Protein AF-A0A811KM97-F1 (afdb_monomer_lite)

pLDDT: mean 76.99, std 17.98, range [39.25, 98.06]

Sequence (93 aa):
MEEQRRSNLDDLPLSLINKRLRQEVVPIFRQRSIKFKKSERLRWYEECQIDFDGRYGHAMCYHESQNRIYVFGGVSANRELLDDLYYFCMVRF

Structure (mmCIF, N/CA/C/O backbone):
data_AF-A0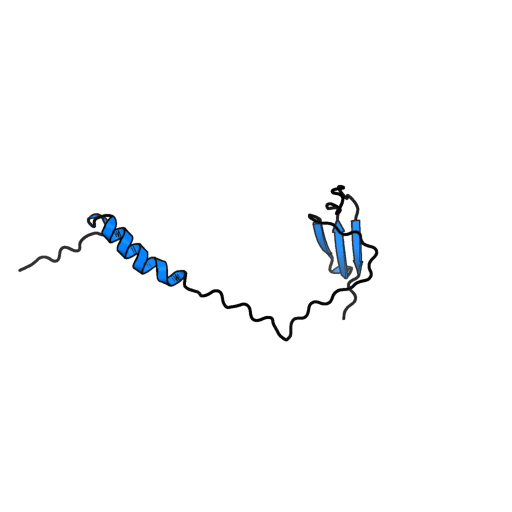A811KM97-F1
#
_entry.id   AF-A0A811KM97-F1
#
loop_
_atom_site.group_PDB
_atom_site.id
_atom_site.type_symbol
_atom_site.label_atom_id
_atom_site.label_alt_id
_atom_site.label_comp_id
_atom_site.label_asym_id
_atom_site.label_entity_id
_atom_site.label_seq_id
_atom_site.pdbx_PDB_ins_code
_atom_site.Cartn_x
_atom_site.Cartn_y
_atom_site.Cartn_z
_atom_site.occupancy
_atom_site.B_iso_or_equiv
_atom_site.auth_seq_id
_atom_site.auth_comp_id
_atom_site.auth_asym_id
_atom_site.auth_atom_id
_atom_site.pdbx_PDB_model_num
ATOM 1 N N . MET A 1 1 ? -32.162 71.526 -10.225 1.00 39.25 1 MET A N 1
ATOM 2 C CA . MET A 1 1 ? -31.044 71.304 -9.289 1.00 39.25 1 MET A CA 1
ATOM 3 C C . MET A 1 1 ? -30.721 69.817 -9.338 1.00 39.25 1 MET A C 1
ATOM 5 O O . MET A 1 1 ? -31.557 69.019 -8.948 1.00 39.25 1 MET A O 1
ATOM 9 N N . GLU A 1 2 ? -29.601 69.524 -9.998 1.00 40.81 2 GLU A N 1
ATOM 10 C CA . GLU A 1 2 ? -28.782 68.298 -10.061 1.00 40.81 2 GLU A CA 1
ATOM 11 C C . GLU A 1 2 ? -29.424 66.911 -10.258 1.00 40.81 2 GLU A C 1
ATOM 13 O O . GLU A 1 2 ? -29.870 66.229 -9.342 1.00 40.81 2 GLU A O 1
ATOM 18 N N . GLU A 1 3 ? -29.321 66.468 -11.510 1.00 44.69 3 GLU A N 1
ATOM 19 C CA . GLU A 1 3 ? -29.466 65.102 -11.999 1.00 44.69 3 GLU A CA 1
ATOM 20 C C . GLU A 1 3 ? -28.329 64.203 -11.467 1.00 44.69 3 GLU A C 1
ATOM 22 O O . GLU A 1 3 ? -27.149 64.415 -11.755 1.00 44.69 3 GLU A O 1
ATOM 27 N N . GLN A 1 4 ? -28.679 63.187 -10.672 1.00 50.12 4 GLN A N 1
ATOM 28 C CA . GLN A 1 4 ? -27.749 62.182 -10.147 1.00 50.12 4 GLN A CA 1
ATOM 29 C C . GLN A 1 4 ? -27.204 61.292 -11.276 1.00 50.12 4 GLN A C 1
ATOM 31 O O . GLN A 1 4 ? -27.746 60.228 -11.579 1.00 50.12 4 GLN A O 1
ATOM 36 N N . ARG A 1 5 ? -26.073 61.693 -11.866 1.00 49.56 5 ARG A N 1
ATOM 37 C CA . ARG A 1 5 ? -25.236 60.811 -12.691 1.00 49.56 5 ARG A CA 1
ATOM 38 C C . ARG A 1 5 ? -24.631 59.715 -11.812 1.00 49.56 5 ARG A C 1
ATOM 40 O O . ARG A 1 5 ? -23.632 59.928 -11.128 1.00 49.56 5 ARG A O 1
ATOM 47 N N . ARG A 1 6 ? -25.223 58.522 -11.836 1.00 54.84 6 ARG A N 1
ATOM 48 C CA . ARG A 1 6 ? -24.553 57.299 -11.375 1.00 54.84 6 ARG A CA 1
ATOM 49 C C . ARG A 1 6 ? -23.402 57.012 -12.342 1.00 54.84 6 ARG A C 1
ATOM 51 O O . ARG A 1 6 ? -23.642 56.578 -13.460 1.00 54.84 6 ARG A O 1
ATOM 58 N N . SER A 1 7 ? -22.170 57.306 -11.934 1.00 54.97 7 SER A N 1
ATOM 59 C CA . SER A 1 7 ? -20.964 56.969 -12.698 1.00 54.97 7 SER A CA 1
ATOM 60 C C . SER A 1 7 ? -20.867 55.448 -12.863 1.00 54.97 7 SER A C 1
ATOM 62 O O . SER A 1 7 ? -20.739 54.739 -11.857 1.00 54.97 7 SER A O 1
ATOM 64 N N . ASN A 1 8 ? -20.944 54.955 -14.100 1.00 61.78 8 ASN A N 1
ATOM 65 C CA . ASN A 1 8 ? -20.701 53.549 -14.418 1.00 61.78 8 ASN A CA 1
ATOM 66 C C . ASN A 1 8 ? -19.244 53.193 -14.100 1.00 61.78 8 ASN A C 1
ATOM 68 O O . ASN A 1 8 ? -18.351 54.034 -14.212 1.00 61.78 8 ASN A O 1
ATOM 72 N N . LEU A 1 9 ? -19.003 51.949 -13.671 1.00 56.50 9 LEU A N 1
ATOM 73 C CA . LEU A 1 9 ? -17.668 51.495 -13.259 1.00 56.50 9 LEU A CA 1
ATOM 74 C C . LEU A 1 9 ? -16.605 51.636 -14.363 1.00 56.50 9 LEU A C 1
ATOM 76 O O . LEU A 1 9 ? -15.421 51.727 -14.042 1.00 56.50 9 LEU A O 1
ATOM 80 N N . ASP A 1 10 ? -17.037 51.701 -15.620 1.00 60.03 10 ASP A N 1
ATOM 81 C CA . ASP A 1 10 ? -16.183 51.759 -16.807 1.00 60.03 10 ASP A CA 1
ATOM 82 C C . ASP A 1 10 ? -15.547 53.142 -17.044 1.00 60.03 10 ASP A C 1
ATOM 84 O O . ASP A 1 10 ? -14.530 53.237 -17.726 1.00 60.03 10 ASP A O 1
ATOM 88 N N . ASP A 1 11 ? -16.083 54.204 -16.427 1.00 64.81 11 ASP A N 1
ATOM 89 C CA . ASP A 1 11 ? -15.571 55.580 -16.565 1.00 64.81 11 ASP A CA 1
ATOM 90 C C . ASP A 1 11 ? -14.488 55.929 -15.527 1.00 64.81 11 ASP A C 1
ATOM 92 O O . ASP A 1 11 ? -13.945 57.038 -15.503 1.00 64.81 11 ASP A O 1
ATOM 96 N N . LEU A 1 12 ? -14.174 55.002 -14.618 1.00 65.94 12 LEU A N 1
ATOM 97 C CA . LEU A 1 12 ? -13.166 55.217 -13.587 1.00 65.94 12 LEU A CA 1
ATOM 98 C C . LEU A 1 12 ? -11.771 54.884 -14.135 1.00 65.94 12 LEU A C 1
ATOM 100 O O . LEU A 1 12 ? -11.572 53.824 -14.729 1.00 65.94 12 LEU A O 1
ATOM 104 N N . PRO A 1 13 ? -10.754 55.730 -13.892 1.00 76.19 13 PRO A N 1
ATOM 105 C CA . PRO A 1 13 ? -9.390 55.410 -14.288 1.00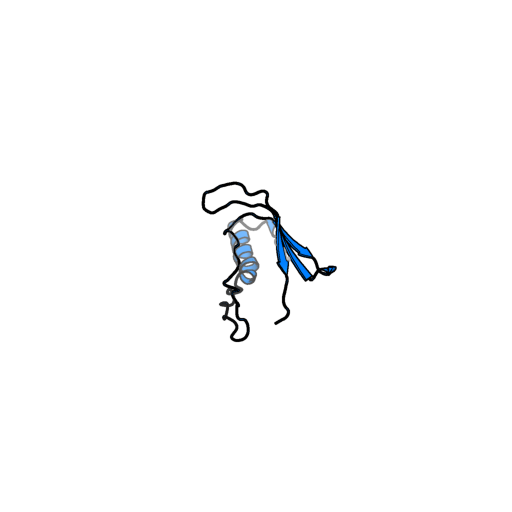 76.19 13 PRO A CA 1
ATOM 106 C C . PRO A 1 13 ? -8.949 54.080 -13.661 1.00 76.19 13 PRO A C 1
ATOM 108 O O . PRO A 1 13 ? -9.223 53.811 -12.488 1.00 76.19 13 PRO A O 1
ATOM 111 N N . LEU A 1 14 ? -8.212 53.266 -14.428 1.00 63.09 14 LEU A N 1
ATOM 112 C CA . LEU A 1 14 ? -7.758 51.923 -14.027 1.00 63.09 14 LEU A CA 1
ATOM 113 C C . LEU A 1 14 ? -7.055 51.902 -12.661 1.00 63.09 14 LEU A C 1
ATOM 115 O O . LEU A 1 14 ? -7.107 50.904 -11.945 1.00 63.09 14 LEU A O 1
ATOM 119 N N . SER A 1 15 ? -6.413 53.002 -12.262 1.00 70.94 15 SER A N 1
ATOM 120 C CA . SER A 1 15 ? -5.790 53.152 -10.943 1.00 70.94 15 SER A CA 1
ATOM 121 C C . SER A 1 15 ? -6.801 53.081 -9.794 1.00 70.94 15 SER A C 1
ATOM 123 O O . SER A 1 15 ? -6.513 52.496 -8.750 1.00 70.94 15 SER A O 1
ATOM 125 N N . LEU A 1 16 ? -8.000 53.628 -9.987 1.00 68.88 16 LEU A N 1
ATOM 126 C CA . LEU A 1 16 ? -9.066 53.663 -8.996 1.00 68.88 16 LEU A CA 1
ATOM 127 C C . LEU A 1 16 ? -9.865 52.352 -8.981 1.00 68.88 16 LEU A C 1
ATOM 129 O O . LEU A 1 16 ? -10.217 51.877 -7.901 1.00 68.88 16 LEU A O 1
ATOM 133 N N . ILE A 1 17 ? -10.035 51.710 -10.144 1.00 65.06 17 ILE A N 1
ATOM 134 C CA . ILE A 1 17 ? -10.569 50.341 -10.261 1.00 65.06 17 ILE A CA 1
ATOM 135 C C . ILE A 1 17 ? -9.649 49.354 -9.527 1.00 65.06 17 ILE A C 1
ATOM 137 O O . ILE A 1 17 ? -10.096 48.619 -8.648 1.00 65.06 17 ILE A O 1
ATOM 141 N N . ASN A 1 18 ? -8.339 49.407 -9.789 1.00 64.38 18 ASN A N 1
ATOM 142 C CA . ASN A 1 18 ? -7.351 48.563 -9.111 1.00 64.38 18 ASN A CA 1
ATOM 143 C C . ASN A 1 18 ? -7.289 48.823 -7.599 1.00 64.38 18 ASN A C 1
ATOM 145 O O . ASN A 1 18 ? -7.070 47.894 -6.819 1.00 64.38 18 ASN A O 1
ATOM 149 N N . LYS A 1 19 ? -7.500 50.070 -7.160 1.00 70.31 19 LYS A N 1
ATOM 150 C CA . LYS A 1 19 ? -7.573 50.420 -5.735 1.00 70.31 19 LYS A CA 1
ATOM 151 C C . LYS A 1 19 ? -8.812 49.817 -5.063 1.00 70.31 19 LYS A C 1
ATOM 153 O O . LYS A 1 19 ? -8.679 49.299 -3.958 1.00 70.31 19 LYS A O 1
ATOM 158 N N . ARG A 1 20 ? -9.976 49.828 -5.727 1.00 63.31 20 ARG A N 1
ATOM 159 C CA . ARG A 1 20 ? -11.216 49.195 -5.236 1.00 63.31 20 ARG A CA 1
ATOM 160 C C . ARG A 1 20 ? -11.121 47.673 -5.195 1.00 63.31 20 ARG A C 1
ATOM 162 O O . ARG A 1 20 ? -11.387 47.093 -4.149 1.00 63.31 20 ARG A O 1
ATOM 169 N N . LEU A 1 21 ? -10.629 47.034 -6.258 1.00 59.72 21 LEU A N 1
ATOM 170 C CA . LEU A 1 21 ? -10.430 45.579 -6.286 1.00 59.72 21 LEU A CA 1
ATOM 171 C C . LEU A 1 21 ? -9.462 45.114 -5.184 1.00 59.72 21 LEU A C 1
ATOM 173 O O . LEU A 1 21 ? -9.697 44.103 -4.531 1.00 59.72 21 LEU A O 1
ATOM 177 N N . ARG A 1 22 ? -8.409 45.884 -4.883 1.00 59.09 22 ARG A N 1
ATOM 178 C CA . ARG A 1 22 ? -7.517 45.595 -3.744 1.00 59.09 22 ARG A CA 1
ATOM 179 C C . ARG A 1 22 ? -8.169 45.787 -2.372 1.00 59.09 22 ARG A C 1
ATOM 181 O O . ARG A 1 22 ? -7.662 45.246 -1.398 1.00 59.09 22 ARG A O 1
ATOM 188 N N . GLN A 1 23 ? -9.237 46.567 -2.256 1.00 60.00 23 GLN A N 1
ATOM 189 C CA . GLN A 1 23 ? -9.947 46.756 -0.988 1.00 60.00 23 GLN A CA 1
ATOM 190 C C . GLN A 1 23 ? -11.055 45.713 -0.794 1.00 60.00 23 GLN A C 1
ATOM 192 O O . GLN A 1 23 ? -11.246 45.245 0.324 1.00 60.00 23 GLN A O 1
ATOM 197 N N . GLU A 1 24 ? -11.725 45.296 -1.871 1.00 56.12 24 GLU A N 1
ATOM 198 C CA . GLU A 1 24 ? -12.845 44.346 -1.820 1.00 56.12 24 GLU A CA 1
ATOM 199 C C . GLU A 1 24 ? -12.417 42.875 -1.932 1.00 56.12 24 GLU A C 1
ATOM 201 O O . GLU A 1 24 ? -13.036 42.015 -1.312 1.00 56.12 24 GLU A O 1
ATOM 206 N N . VAL A 1 25 ? -11.334 42.559 -2.654 1.00 52.09 25 VAL A N 1
ATOM 207 C CA . VAL A 1 25 ? -10.900 41.163 -2.893 1.00 52.09 25 VAL A CA 1
ATOM 208 C C . VAL A 1 25 ? -9.910 40.666 -1.824 1.00 52.09 25 VAL A C 1
ATOM 210 O O . VAL A 1 25 ? -9.731 39.466 -1.622 1.00 52.09 25 VAL A O 1
ATOM 213 N N . VAL A 1 26 ? -9.293 41.574 -1.062 1.00 51.31 26 VAL A N 1
ATOM 214 C CA . VAL A 1 26 ? -8.266 41.240 -0.057 1.00 51.31 26 VAL A CA 1
ATOM 215 C C . VAL A 1 26 ? -8.793 40.816 1.336 1.00 51.31 26 VAL A C 1
ATOM 217 O O . VAL A 1 26 ? -8.001 40.223 2.075 1.00 51.31 26 VAL A O 1
ATOM 220 N N . PRO A 1 27 ? -10.076 40.966 1.750 1.00 49.19 27 PRO A N 1
ATOM 221 C CA . PRO A 1 27 ? -10.503 40.398 3.031 1.00 49.19 27 PRO A CA 1
ATOM 222 C C . PRO A 1 27 ? -10.609 38.865 3.000 1.00 49.19 27 PRO A C 1
ATOM 224 O O . PRO A 1 27 ? -10.510 38.235 4.051 1.00 49.19 27 PRO A O 1
ATOM 227 N N . ILE A 1 28 ? -10.771 38.250 1.821 1.00 51.41 28 ILE A N 1
ATOM 228 C CA . ILE A 1 28 ? -11.060 36.809 1.708 1.00 51.41 28 ILE A CA 1
ATOM 229 C C . ILE A 1 28 ? -9.815 35.950 1.997 1.00 51.41 28 ILE A C 1
ATOM 231 O O . ILE A 1 28 ? -9.930 34.856 2.541 1.00 51.41 28 ILE A O 1
ATOM 235 N N . PHE A 1 29 ? -8.607 36.462 1.750 1.00 49.88 29 PHE A N 1
ATOM 236 C CA . PHE A 1 29 ? -7.361 35.695 1.904 1.00 49.88 29 PHE A CA 1
ATOM 237 C C . PHE A 1 29 ? -6.575 35.979 3.190 1.00 49.88 29 PHE A C 1
ATOM 239 O O . PHE A 1 29 ? -5.409 35.608 3.312 1.00 49.88 29 PHE A O 1
ATOM 246 N N . ARG A 1 30 ? -7.210 36.594 4.195 1.00 50.72 30 ARG A N 1
ATOM 247 C CA . ARG A 1 30 ? -6.625 36.740 5.538 1.00 50.72 30 ARG A CA 1
ATOM 248 C C . ARG A 1 30 ? -7.178 35.732 6.541 1.00 50.72 30 ARG A C 1
ATOM 250 O O . ARG A 1 30 ? -7.147 35.985 7.745 1.00 50.72 30 ARG A O 1
ATOM 257 N N . GLN A 1 31 ? -7.615 34.561 6.080 1.00 56.88 31 GLN A N 1
ATOM 258 C CA . GLN A 1 31 ? -7.611 33.394 6.953 1.00 56.88 31 GLN A CA 1
ATOM 259 C C . GLN A 1 31 ? -6.151 33.070 7.249 1.00 56.88 31 GLN A C 1
ATOM 261 O O . GLN A 1 31 ? -5.461 32.410 6.478 1.00 56.88 31 GLN A O 1
ATOM 266 N N . ARG A 1 32 ? -5.662 33.618 8.373 1.00 56.47 32 ARG A N 1
ATOM 267 C CA . ARG A 1 32 ? -4.462 33.127 9.048 1.00 56.47 32 ARG A CA 1
ATOM 268 C C . ARG A 1 32 ? -4.559 31.614 8.993 1.00 56.47 32 ARG A C 1
ATOM 270 O O . ARG A 1 32 ? -5.521 31.069 9.535 1.00 56.47 32 ARG A O 1
ATOM 277 N N . SER A 1 33 ? -3.609 30.971 8.318 1.00 57.09 33 SER A N 1
ATOM 278 C CA . SER A 1 33 ? -3.422 29.535 8.435 1.00 57.09 33 SER A CA 1
ATOM 279 C C . SER A 1 33 ? -3.514 29.225 9.922 1.00 57.09 33 SER A C 1
ATOM 281 O O . SER A 1 33 ? -2.748 29.764 10.730 1.00 57.09 33 SER A O 1
ATOM 283 N N . ILE A 1 34 ? -4.561 28.495 10.311 1.00 65.12 34 ILE A N 1
ATOM 284 C CA . ILE A 1 34 ? -4.719 28.082 11.697 1.00 65.12 34 ILE A CA 1
ATOM 285 C C . ILE A 1 34 ? -3.434 27.320 11.974 1.00 65.12 34 ILE A C 1
ATOM 287 O O . ILE A 1 34 ? -3.154 26.330 11.296 1.00 65.12 34 ILE A O 1
ATOM 291 N N . LYS A 1 35 ? -2.593 27.845 12.877 1.00 67.75 35 LYS A N 1
ATOM 292 C CA . LYS A 1 35 ? -1.360 27.162 13.262 1.00 67.75 35 LYS A CA 1
ATOM 293 C C . LYS A 1 35 ? -1.780 25.757 13.656 1.00 67.75 35 LYS A C 1
ATOM 295 O O . LYS A 1 35 ? -2.566 25.602 14.589 1.00 67.75 35 LYS A O 1
ATOM 300 N N . PHE A 1 36 ? -1.329 24.768 12.894 1.00 69.00 36 PHE A N 1
ATOM 301 C CA . PHE A 1 36 ? -1.713 23.387 13.111 1.00 69.00 36 PHE A CA 1
ATOM 302 C C . PHE A 1 36 ? -1.273 22.997 14.526 1.00 69.00 36 PHE A C 1
ATOM 304 O O . PHE A 1 36 ? -0.081 22.850 14.797 1.00 69.00 36 PHE A O 1
ATOM 311 N N . LYS A 1 37 ? -2.225 22.906 15.463 1.00 76.25 37 LYS A N 1
ATOM 312 C CA . LYS A 1 37 ? -1.954 22.387 16.802 1.00 76.25 37 LYS A CA 1
ATOM 313 C C . LYS A 1 37 ? -1.927 20.872 16.661 1.00 76.25 37 LYS A C 1
ATOM 315 O O . LYS A 1 37 ? -2.962 20.267 16.389 1.00 76.25 37 LYS A O 1
ATOM 320 N N . LYS A 1 38 ? -0.747 20.269 16.835 1.00 79.81 38 LYS A N 1
ATOM 321 C CA . LYS A 1 38 ? -0.604 18.811 16.919 1.00 79.81 38 LYS A CA 1
ATOM 322 C C . LYS A 1 38 ? -1.645 18.282 17.908 1.00 79.81 38 LYS A C 1
ATOM 324 O O . LYS A 1 38 ? -1.718 18.758 19.040 1.00 79.81 38 LYS A O 1
ATOM 329 N N . SER A 1 39 ? -2.472 17.342 17.462 1.00 81.69 39 SER A N 1
ATOM 330 C CA . SER A 1 39 ? -3.478 16.737 18.330 1.00 81.69 39 SER A CA 1
ATOM 331 C C . SER A 1 39 ? -2.792 15.942 19.439 1.00 81.69 39 SER A C 1
ATOM 333 O O . SER A 1 39 ? -1.891 15.152 19.175 1.00 81.69 39 SER A O 1
ATOM 335 N N . GLU A 1 40 ? -3.244 16.126 20.677 1.00 84.81 40 GLU A N 1
ATOM 336 C CA . GLU A 1 40 ? -2.800 15.337 21.836 1.00 84.81 40 GLU A CA 1
ATOM 337 C C . GLU A 1 40 ? -3.354 13.897 21.792 1.00 84.81 40 GLU A C 1
ATOM 339 O O . GLU A 1 40 ? -2.859 13.012 22.489 1.00 84.81 40 GLU A O 1
ATOM 344 N N . ARG A 1 41 ? -4.375 13.659 20.952 1.00 84.25 41 ARG A N 1
ATOM 345 C CA . ARG A 1 41 ? -5.080 12.375 20.812 1.00 84.25 41 ARG A CA 1
ATOM 346 C C . ARG A 1 41 ? -4.654 11.566 19.591 1.00 84.25 41 ARG A C 1
ATOM 348 O O . ARG A 1 41 ? -4.802 10.352 19.603 1.00 84.25 41 ARG A O 1
ATOM 355 N N . LEU A 1 42 ? -4.156 12.220 18.541 1.00 85.69 42 LEU A N 1
ATOM 356 C CA . LEU A 1 42 ? -3.715 11.521 17.335 1.00 85.69 42 LEU A CA 1
ATOM 357 C C . LEU A 1 42 ? -2.252 11.135 17.492 1.00 85.69 42 LEU A C 1
ATOM 359 O O . LEU A 1 42 ? -1.380 11.991 17.656 1.00 85.69 42 LEU A O 1
ATOM 363 N N . ARG A 1 43 ? -1.997 9.833 17.440 1.00 82.31 43 ARG A N 1
ATOM 364 C CA . ARG A 1 43 ? -0.659 9.260 17.486 1.00 82.31 43 ARG A CA 1
ATOM 365 C C . ARG A 1 43 ? -0.466 8.428 16.235 1.00 82.31 43 ARG A C 1
ATOM 367 O O . ARG A 1 43 ? -1.352 7.668 15.860 1.00 82.31 43 ARG A O 1
ATOM 374 N N . TRP A 1 44 ? 0.689 8.601 15.618 1.00 82.62 44 TRP A N 1
ATOM 375 C CA . TRP A 1 44 ? 1.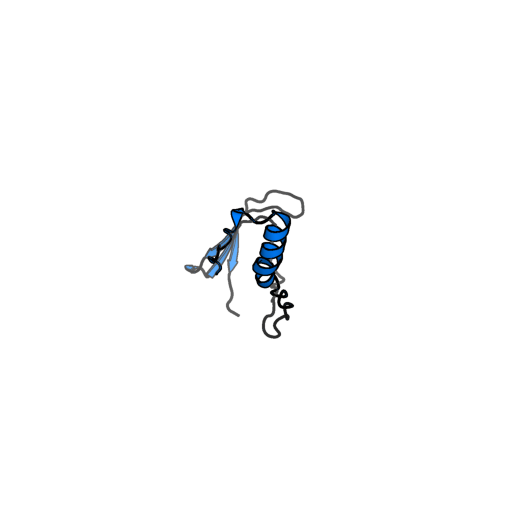177 7.660 14.628 1.00 82.62 44 TRP A CA 1
ATOM 376 C C . TRP A 1 44 ? 1.769 6.473 15.382 1.00 82.62 44 TRP A C 1
ATOM 378 O O . TRP A 1 44 ? 2.519 6.673 16.339 1.00 82.62 44 TRP A O 1
ATOM 388 N N . TYR A 1 45 ? 1.383 5.268 14.983 1.00 77.06 45 TYR A N 1
ATOM 389 C CA . TYR A 1 45 ? 2.024 4.022 15.379 1.00 77.06 45 TYR A CA 1
ATOM 390 C C . TYR A 1 45 ? 2.785 3.494 14.169 1.00 77.06 45 TYR A C 1
ATOM 392 O O . TYR A 1 45 ? 2.304 3.580 13.039 1.00 77.06 45 TYR A O 1
ATOM 400 N N . GLU A 1 46 ? 3.992 3.014 14.421 1.00 78.38 46 GLU A N 1
ATOM 401 C CA . GLU A 1 46 ? 4.871 2.440 13.414 1.00 78.38 46 GLU A CA 1
ATOM 402 C C . GLU A 1 46 ? 5.006 0.952 13.713 1.00 78.38 46 GLU A C 1
ATOM 404 O O . GLU A 1 46 ? 5.371 0.573 14.826 1.00 78.38 46 GLU A O 1
ATOM 409 N N . GLU A 1 47 ? 4.689 0.121 12.725 1.00 72.56 47 GLU A N 1
ATOM 410 C CA . GLU A 1 47 ? 4.915 -1.318 12.796 1.00 72.56 47 GLU A CA 1
ATOM 411 C C . GLU A 1 47 ? 6.300 -1.594 12.194 1.00 72.56 47 GLU A C 1
ATOM 413 O O . GLU A 1 47 ? 6.492 -1.493 10.984 1.00 72.56 47 GLU A O 1
ATOM 418 N N . CYS A 1 48 ? 7.295 -1.833 13.052 1.00 57.28 48 CYS A N 1
ATOM 419 C CA . CYS A 1 48 ? 8.719 -1.692 12.710 1.00 57.28 48 CYS A CA 1
ATOM 420 C C . CYS A 1 48 ? 9.382 -2.987 12.190 1.00 57.28 48 CYS A C 1
ATOM 422 O O . CYS A 1 48 ? 10.596 -3.038 12.008 1.00 57.28 48 CYS A O 1
ATOM 424 N N 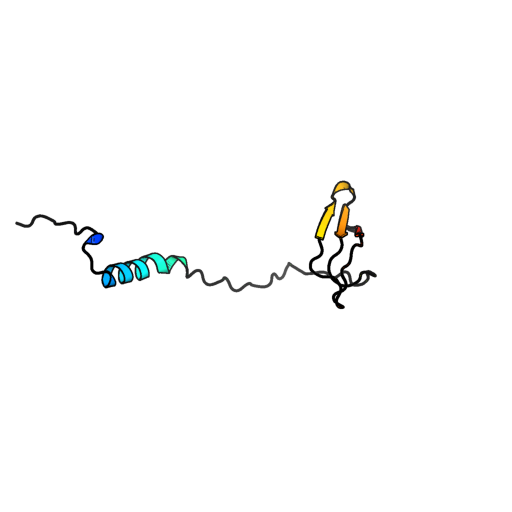. GLN A 1 49 ? 8.624 -4.063 11.970 1.00 63.38 49 GLN A N 1
ATOM 425 C CA . GLN A 1 49 ? 9.195 -5.362 11.594 1.00 63.38 49 GLN A CA 1
ATOM 426 C C . GLN A 1 49 ? 8.454 -6.010 10.437 1.00 63.38 49 GLN A C 1
ATOM 428 O O . GLN A 1 49 ? 7.739 -6.997 10.605 1.00 63.38 49 GLN A O 1
ATOM 433 N N . ILE A 1 50 ? 8.665 -5.476 9.237 1.00 69.25 50 ILE A N 1
ATOM 434 C CA . ILE A 1 50 ? 8.256 -6.170 8.024 1.00 69.25 50 ILE A CA 1
ATOM 435 C C . ILE A 1 50 ? 9.445 -6.212 7.077 1.00 69.25 50 ILE A C 1
ATOM 437 O O . ILE A 1 50 ? 10.056 -5.180 6.807 1.00 69.25 50 ILE A O 1
ATOM 441 N N . ASP A 1 51 ? 9.781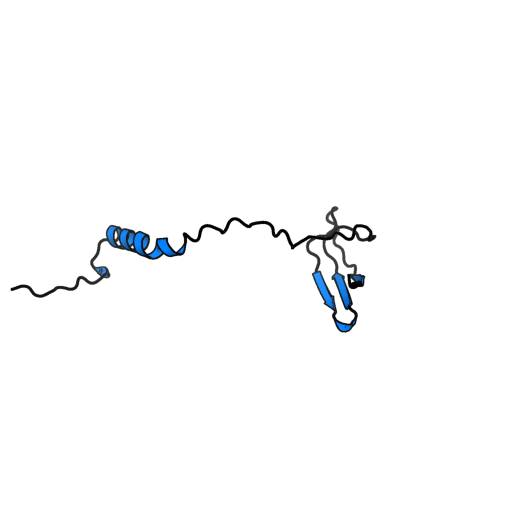 -7.418 6.618 1.00 79.38 51 ASP A N 1
ATOM 442 C CA . ASP A 1 51 ? 10.738 -7.656 5.537 1.00 79.38 51 ASP A CA 1
ATOM 443 C C . ASP A 1 51 ? 10.124 -7.131 4.234 1.00 79.38 51 ASP A C 1
ATOM 445 O O . ASP A 1 51 ? 9.451 -7.840 3.483 1.00 79.38 51 ASP A O 1
ATOM 449 N N . PHE A 1 52 ? 10.201 -5.812 4.080 1.00 87.62 52 PHE A N 1
ATOM 450 C CA . PHE A 1 52 ? 9.574 -5.056 3.017 1.00 87.62 52 PHE A CA 1
ATOM 451 C C . PHE A 1 52 ? 10.499 -3.923 2.600 1.00 87.62 52 PHE A C 1
ATOM 453 O O . PHE A 1 52 ? 10.697 -2.948 3.328 1.00 87.62 52 PHE A O 1
ATOM 460 N N . ASP A 1 53 ? 11.045 -4.055 1.397 1.00 88.69 53 ASP A N 1
ATOM 461 C CA . ASP A 1 53 ? 11.959 -3.064 0.858 1.00 88.69 53 ASP A CA 1
ATOM 462 C C . ASP A 1 53 ? 11.267 -1.720 0.639 1.00 88.69 53 ASP A C 1
ATOM 464 O O . ASP A 1 53 ? 10.205 -1.614 0.005 1.00 88.69 53 ASP A O 1
ATOM 468 N N . GLY A 1 54 ? 11.920 -0.674 1.148 1.00 90.81 54 GLY A N 1
ATOM 469 C CA . GLY A 1 54 ? 11.482 0.703 0.999 1.00 90.81 54 GLY A CA 1
ATOM 470 C C . GLY A 1 54 ? 11.348 1.085 -0.474 1.00 90.81 54 GLY A C 1
ATOM 471 O O . GLY A 1 54 ? 12.284 0.945 -1.264 1.00 90.81 54 GLY A O 1
ATOM 472 N N . ARG A 1 55 ? 10.173 1.607 -0.832 1.00 95.69 55 ARG A N 1
ATOM 473 C CA . ARG A 1 55 ? 9.805 1.926 -2.214 1.00 95.69 55 ARG A CA 1
ATOM 474 C C . ARG A 1 55 ? 8.941 3.177 -2.310 1.00 95.69 55 ARG A C 1
ATOM 476 O O . ARG A 1 55 ? 8.086 3.417 -1.457 1.00 95.69 55 ARG A O 1
ATOM 483 N N . TYR A 1 56 ? 9.114 3.956 -3.374 1.00 96.62 56 TYR A N 1
ATOM 484 C CA . TYR A 1 56 ? 8.320 5.158 -3.660 1.00 96.62 56 TYR A CA 1
ATOM 485 C C . TYR A 1 56 ? 7.606 5.068 -5.014 1.00 96.62 56 TYR A C 1
ATOM 487 O O . TYR A 1 56 ? 7.959 4.256 -5.864 1.00 96.62 56 TYR A O 1
ATOM 495 N N . GLY A 1 57 ? 6.563 5.886 -5.202 1.00 97.50 57 GLY A N 1
ATOM 496 C CA . GLY A 1 57 ? 5.769 5.900 -6.440 1.00 97.50 57 GLY A CA 1
ATOM 497 C C . GLY A 1 57 ? 4.982 4.610 -6.717 1.00 97.50 57 GLY A C 1
ATOM 498 O O . GLY A 1 57 ? 4.573 4.392 -7.852 1.00 97.50 57 GLY A O 1
ATOM 499 N N . HIS A 1 58 ? 4.796 3.756 -5.708 1.00 97.44 58 HIS A N 1
ATOM 500 C CA . HIS A 1 58 ? 4.043 2.507 -5.811 1.00 97.44 58 HIS A CA 1
ATOM 501 C C . HIS A 1 58 ? 2.527 2.756 -5.824 1.00 97.44 58 HIS A C 1
ATOM 503 O O . HIS A 1 58 ? 2.046 3.794 -5.360 1.00 97.44 58 HIS A O 1
ATOM 509 N N . ALA A 1 59 ? 1.762 1.779 -6.312 1.00 98.06 59 ALA A N 1
ATOM 510 C CA . ALA A 1 59 ? 0.308 1.765 -6.169 1.00 98.06 59 ALA A CA 1
ATOM 511 C C . ALA A 1 59 ? -0.089 1.004 -4.896 1.00 98.06 59 ALA A C 1
ATOM 513 O O . ALA A 1 59 ? 0.511 -0.022 -4.578 1.00 98.06 59 ALA A O 1
ATOM 514 N N . MET A 1 60 ? -1.111 1.484 -4.182 1.00 96.94 60 MET A N 1
ATOM 515 C CA . MET A 1 60 ? -1.623 0.830 -2.976 1.00 96.94 60 MET A CA 1
ATOM 516 C C . MET A 1 60 ? -3.153 0.851 -2.941 1.00 96.94 60 MET A C 1
ATOM 518 O O . MET A 1 60 ? -3.767 1.881 -3.223 1.00 96.94 60 MET A O 1
ATOM 522 N N . CYS A 1 61 ? -3.771 -0.263 -2.545 1.00 97.44 61 CYS A N 1
ATOM 523 C CA . CYS A 1 61 ? -5.206 -0.331 -2.275 1.00 97.44 61 CYS A CA 1
ATOM 524 C C . CYS A 1 61 ? -5.518 -1.159 -1.022 1.00 97.44 61 CYS A C 1
ATOM 526 O O . CYS A 1 61 ? -4.789 -2.080 -0.661 1.00 97.44 61 CYS A O 1
ATOM 528 N N . TYR A 1 62 ? -6.622 -0.827 -0.353 1.00 96.25 62 TYR A N 1
ATOM 529 C CA . TYR A 1 62 ? -7.177 -1.638 0.728 1.00 96.25 62 TYR A CA 1
ATOM 530 C C . TYR A 1 62 ? -8.291 -2.532 0.178 1.00 96.25 62 TYR A C 1
ATOM 532 O O . TYR A 1 62 ? -9.201 -2.054 -0.499 1.00 96.25 62 TYR A O 1
ATOM 540 N N . HIS A 1 63 ? -8.223 -3.824 0.485 1.00 96.25 63 HIS A N 1
ATOM 541 C CA . HIS A 1 63 ? -9.213 -4.822 0.115 1.00 96.25 63 HIS A CA 1
ATOM 542 C C . HIS A 1 63 ? -9.980 -5.285 1.357 1.00 96.25 63 HIS A C 1
ATOM 544 O O . HIS A 1 63 ? -9.485 -6.079 2.162 1.00 96.25 63 HIS A O 1
ATOM 550 N N . GLU A 1 64 ? -11.206 -4.781 1.498 1.00 94.50 64 GLU A N 1
ATOM 551 C CA . GLU A 1 64 ? -12.028 -4.957 2.698 1.00 94.50 64 GLU A CA 1
ATOM 552 C C . GLU A 1 64 ? -12.375 -6.420 2.987 1.00 94.50 64 GLU A C 1
ATOM 554 O O . GLU A 1 64 ? -12.214 -6.870 4.118 1.00 94.50 64 GLU A O 1
ATOM 559 N N . SER A 1 65 ? -12.792 -7.185 1.972 1.00 95.75 65 SER A N 1
ATOM 560 C CA . SER A 1 65 ? -13.262 -8.566 2.169 1.00 95.75 65 SER A CA 1
ATOM 561 C C . SER A 1 65 ? -12.198 -9.491 2.772 1.00 95.75 65 SER A C 1
ATOM 563 O O . SER A 1 65 ? -12.523 -10.444 3.476 1.00 95.75 65 SER A O 1
ATOM 565 N N . GLN A 1 66 ? -10.920 -9.190 2.529 1.00 95.12 66 GLN A N 1
ATOM 566 C CA . GLN A 1 66 ? -9.779 -9.936 3.059 1.00 95.12 66 GLN A CA 1
ATOM 567 C C . GLN A 1 66 ? -9.054 -9.199 4.186 1.00 95.12 66 GLN A C 1
ATOM 569 O O . GLN A 1 66 ? -8.120 -9.764 4.757 1.00 95.12 66 GLN A O 1
ATOM 574 N N . ASN A 1 67 ? -9.464 -7.965 4.497 1.00 94.12 67 ASN A N 1
ATOM 575 C CA . ASN A 1 67 ? -8.826 -7.079 5.465 1.00 94.12 67 ASN A CA 1
ATOM 576 C C . ASN A 1 67 ? -7.308 -6.946 5.222 1.00 94.12 67 ASN A C 1
ATOM 578 O O . ASN A 1 67 ? -6.480 -7.167 6.113 1.00 94.12 67 ASN A O 1
ATOM 582 N N . ARG A 1 68 ? -6.944 -6.649 3.968 1.00 94.69 68 ARG A N 1
ATOM 583 C CA . ARG A 1 68 ? -5.553 -6.576 3.502 1.00 94.69 68 ARG A CA 1
ATOM 584 C C . ARG A 1 68 ? -5.269 -5.282 2.769 1.00 94.69 68 ARG A C 1
ATOM 586 O O . ARG A 1 68 ? -6.116 -4.776 2.040 1.00 94.69 68 ARG A O 1
ATOM 593 N N . ILE A 1 69 ? -4.052 -4.786 2.922 1.00 94.38 69 ILE A N 1
ATOM 594 C CA . ILE A 1 69 ? -3.496 -3.736 2.069 1.00 94.38 69 ILE A CA 1
ATOM 595 C C . ILE A 1 69 ? -2.631 -4.415 1.017 1.00 94.38 69 ILE A C 1
ATOM 597 O O . ILE A 1 69 ? -1.800 -5.241 1.375 1.00 94.38 69 ILE A O 1
ATOM 601 N N . TYR A 1 70 ? -2.820 -4.066 -0.250 1.00 96.00 70 TYR A N 1
ATOM 602 C CA . TYR A 1 70 ? -1.991 -4.509 -1.366 1.00 96.00 70 TYR A CA 1
ATOM 603 C C . TYR A 1 70 ? -1.098 -3.370 -1.832 1.00 96.00 70 TYR A C 1
ATOM 605 O O . TYR A 1 70 ? -1.574 -2.242 -1.972 1.00 96.00 70 TYR A O 1
ATOM 613 N N . VAL A 1 71 ? 0.170 -3.675 -2.101 1.00 96.88 71 VAL A N 1
ATOM 614 C CA . VAL A 1 71 ? 1.156 -2.741 -2.656 1.00 96.88 71 VAL A CA 1
ATOM 615 C C . VAL A 1 71 ? 1.777 -3.362 -3.898 1.00 96.88 71 VAL A C 1
ATOM 617 O O . VAL A 1 71 ? 2.293 -4.475 -3.825 1.00 96.88 71 VAL A O 1
ATOM 620 N N . PHE A 1 72 ? 1.723 -2.646 -5.020 1.00 97.81 72 PHE A N 1
ATOM 621 C CA . PHE A 1 72 ? 2.262 -3.101 -6.299 1.00 97.81 72 PHE A CA 1
ATOM 622 C C . PHE A 1 72 ? 3.346 -2.159 -6.822 1.00 97.81 72 PHE A C 1
ATOM 624 O O . PHE A 1 72 ? 3.124 -0.946 -6.954 1.00 97.81 72 PHE A O 1
ATOM 631 N N . GLY A 1 73 ? 4.488 -2.757 -7.155 1.00 97.69 73 GLY A N 1
ATOM 632 C CA . GLY A 1 73 ? 5.617 -2.137 -7.826 1.00 97.69 73 GLY A CA 1
ATOM 633 C C . GLY A 1 73 ? 6.186 -0.911 -7.118 1.00 97.69 73 GLY A C 1
ATOM 634 O O . GLY A 1 73 ? 6.228 -0.832 -5.887 1.00 97.69 73 GLY A O 1
ATOM 635 N N . GLY A 1 74 ? 6.633 0.058 -7.916 1.00 97.69 74 GLY A N 1
ATOM 636 C CA . GLY A 1 74 ? 7.266 1.294 -7.458 1.00 97.69 74 GLY A CA 1
ATOM 637 C C . GLY A 1 74 ? 8.746 1.335 -7.814 1.00 97.69 74 GLY A C 1
ATOM 638 O O . GLY A 1 74 ? 9.193 0.687 -8.758 1.00 97.69 74 GLY A O 1
ATOM 639 N N . VAL A 1 75 ? 9.502 2.141 -7.075 1.00 98.00 75 VAL A N 1
ATOM 640 C CA . VAL A 1 75 ? 10.936 2.331 -7.299 1.00 98.00 75 VAL A CA 1
ATOM 641 C C . VAL A 1 75 ? 11.687 2.177 -5.981 1.00 98.00 75 VAL A C 1
ATOM 643 O O . VAL A 1 75 ? 11.305 2.797 -4.984 1.00 98.00 75 VAL A O 1
ATOM 646 N N . SER A 1 76 ? 12.741 1.359 -5.978 1.00 96.31 76 SER A N 1
ATOM 647 C CA . SER A 1 76 ? 13.602 1.141 -4.809 1.00 96.31 76 SER A CA 1
ATOM 648 C C . SER A 1 76 ? 14.487 2.359 -4.516 1.00 96.31 76 SER A C 1
ATOM 650 O O . SER A 1 76 ? 14.660 3.252 -5.352 1.00 96.31 76 SER A O 1
ATOM 652 N N . ALA A 1 77 ? 15.120 2.387 -3.340 1.00 94.38 77 ALA A N 1
ATOM 653 C CA . ALA A 1 77 ? 16.119 3.409 -3.005 1.00 94.38 77 ALA A CA 1
ATOM 654 C C . ALA A 1 77 ? 17.289 3.468 -4.015 1.00 94.38 77 ALA A C 1
ATOM 656 O O . ALA A 1 77 ? 17.847 4.541 -4.252 1.00 94.38 77 ALA A O 1
ATOM 657 N N . ASN A 1 78 ? 17.608 2.342 -4.663 1.00 96.19 78 ASN A N 1
ATOM 658 C CA . ASN A 1 78 ? 18.648 2.231 -5.689 1.00 96.19 78 ASN A CA 1
ATOM 659 C C . ASN A 1 78 ? 18.155 2.594 -7.101 1.00 96.19 78 ASN A C 1
ATOM 661 O O . ASN A 1 78 ? 18.899 2.443 -8.068 1.00 96.19 78 ASN A O 1
ATOM 665 N N . ARG A 1 79 ? 16.930 3.128 -7.225 1.00 95.94 79 ARG A N 1
ATOM 666 C CA . ARG A 1 79 ? 16.262 3.491 -8.488 1.00 95.94 79 ARG A CA 1
ATOM 667 C C 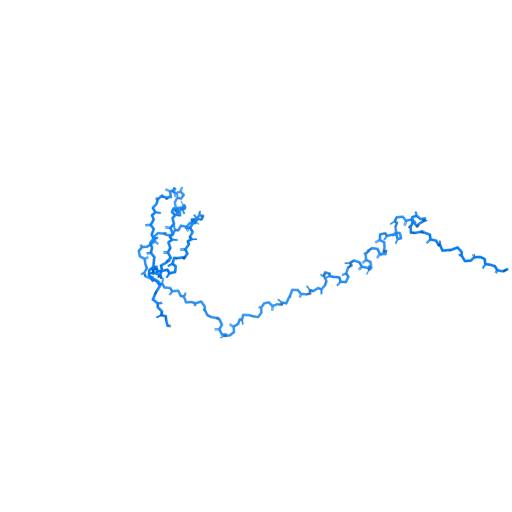. ARG A 1 79 ? 15.901 2.306 -9.382 1.00 95.94 79 ARG A C 1
ATOM 669 O O . ARG A 1 79 ? 15.680 2.491 -10.578 1.00 95.94 79 ARG A O 1
ATOM 676 N N . GLU A 1 80 ? 15.818 1.109 -8.820 1.00 97.62 80 GLU A N 1
ATOM 677 C CA . GLU A 1 80 ? 15.349 -0.066 -9.551 1.00 97.62 80 GLU A CA 1
ATOM 678 C C . GLU A 1 80 ? 13.826 -0.019 -9.647 1.00 97.62 80 GLU A C 1
ATOM 680 O O . GLU A 1 80 ? 13.147 0.312 -8.672 1.00 97.62 80 GLU A O 1
ATOM 685 N N . LEU A 1 81 ? 13.295 -0.325 -10.831 1.00 97.88 81 LEU A N 1
ATOM 686 C CA . LEU A 1 81 ? 11.859 -0.493 -11.020 1.00 97.88 81 LEU A CA 1
ATOM 687 C C . LEU A 1 81 ? 11.440 -1.832 -10.417 1.00 97.88 81 LEU A C 1
ATOM 689 O O . LEU A 1 81 ? 12.047 -2.857 -10.720 1.00 97.88 81 LEU A O 1
ATOM 693 N N . LEU A 1 82 ? 10.404 -1.804 -9.587 1.00 97.31 82 LEU A N 1
ATOM 694 C CA . LEU A 1 82 ? 9.825 -2.977 -8.946 1.00 97.31 82 LEU A CA 1
ATOM 695 C C . LEU A 1 82 ? 8.494 -3.320 -9.629 1.00 97.31 82 LEU A C 1
ATOM 697 O O . LEU A 1 82 ? 7.704 -2.421 -9.935 1.00 97.31 82 LEU A O 1
ATOM 701 N N . ASP A 1 83 ? 8.237 -4.607 -9.851 1.00 97.19 83 ASP A N 1
ATOM 702 C CA . ASP A 1 83 ? 7.021 -5.169 -10.464 1.00 97.19 83 ASP A CA 1
ATOM 703 C C . ASP A 1 83 ? 6.376 -6.277 -9.603 1.00 97.19 83 ASP A C 1
ATOM 705 O O . ASP A 1 83 ? 5.550 -7.067 -10.061 1.00 97.19 83 ASP A O 1
ATOM 709 N N . ASP A 1 84 ? 6.742 -6.307 -8.328 1.00 96.31 84 ASP A N 1
ATOM 710 C CA . ASP A 1 84 ? 6.296 -7.231 -7.295 1.00 96.31 84 ASP A CA 1
ATOM 711 C C . ASP A 1 84 ? 4.959 -6.802 -6.652 1.00 96.31 84 ASP A C 1
ATOM 713 O O . ASP A 1 84 ? 4.544 -5.639 -6.683 1.00 96.31 84 ASP A O 1
ATOM 717 N N . LEU A 1 85 ? 4.258 -7.770 -6.050 1.00 95.75 85 LEU A N 1
ATOM 718 C CA . LEU A 1 85 ? 3.011 -7.552 -5.313 1.00 95.75 85 LEU A CA 1
ATOM 719 C C . LEU A 1 85 ? 3.159 -8.054 -3.877 1.00 95.75 85 LEU A C 1
ATOM 721 O O . LEU A 1 85 ? 3.328 -9.250 -3.645 1.00 95.75 85 LEU A O 1
ATOM 725 N N . TYR A 1 86 ? 3.004 -7.146 -2.919 1.00 95.00 86 TYR A N 1
ATOM 726 C CA . TYR A 1 86 ? 2.964 -7.453 -1.491 1.00 95.00 86 TYR A CA 1
ATOM 727 C C . TYR A 1 86 ? 1.555 -7.274 -0.937 1.00 95.00 86 TYR A C 1
ATOM 729 O O . TYR A 1 86 ? 0.776 -6.451 -1.428 1.00 95.00 86 TYR A O 1
ATOM 737 N N . TYR A 1 87 ? 1.238 -8.019 0.124 1.00 94.00 87 TYR A N 1
ATOM 738 C CA . TYR A 1 87 ? 0.062 -7.754 0.943 1.00 94.00 87 TYR A CA 1
ATOM 739 C C . TYR A 1 87 ? 0.416 -7.696 2.429 1.00 94.00 87 TYR A C 1
ATOM 741 O O . TYR A 1 87 ? 1.286 -8.424 2.904 1.00 94.00 87 TYR A O 1
ATOM 749 N N . PHE A 1 88 ? -0.338 -6.897 3.178 1.00 91.31 88 PHE A N 1
ATOM 750 C CA . PHE A 1 88 ? -0.247 -6.800 4.632 1.00 91.31 88 PHE A CA 1
ATOM 751 C C . PHE A 1 88 ? -1.609 -7.108 5.244 1.00 91.31 88 PHE A C 1
ATOM 753 O O . PHE A 1 88 ? -2.616 -6.511 4.859 1.00 91.31 88 PHE A O 1
ATOM 760 N N . CYS A 1 89 ? -1.654 -8.055 6.182 1.00 90.25 89 CYS A N 1
ATOM 761 C CA . CYS A 1 89 ? -2.861 -8.337 6.954 1.00 90.25 89 CYS A CA 1
ATOM 762 C C . CYS A 1 89 ? -3.047 -7.247 8.009 1.00 90.25 89 CYS A C 1
ATOM 764 O O . CYS A 1 89 ? -2.172 -7.047 8.847 1.00 90.25 89 CYS A O 1
ATOM 766 N N . MET A 1 90 ? -4.197 -6.578 8.005 1.00 84.00 90 MET A N 1
ATOM 767 C CA . MET A 1 90 ? -4.521 -5.623 9.060 1.00 84.00 90 MET A CA 1
ATOM 768 C C . MET A 1 90 ? -4.954 -6.395 10.305 1.00 84.00 90 MET A C 1
ATOM 770 O O . MET A 1 90 ? -6.021 -7.009 10.329 1.00 84.00 90 MET A O 1
ATOM 774 N N . VAL A 1 91 ? -4.139 -6.379 11.355 1.00 77.38 91 VAL A N 1
ATOM 775 C CA . VAL A 1 91 ? -4.571 -6.860 12.670 1.00 77.38 91 VAL A CA 1
ATOM 776 C C . VAL A 1 91 ? -5.329 -5.714 13.338 1.00 77.38 91 VAL A C 1
ATOM 778 O O . VAL A 1 91 ? -4.865 -4.576 13.329 1.00 77.38 91 VAL A O 1
ATOM 781 N N . ARG A 1 92 ? -6.534 -5.972 13.857 1.00 62.25 92 ARG A N 1
ATOM 782 C CA . ARG A 1 92 ? -7.250 -4.953 14.637 1.00 62.25 92 ARG A CA 1
ATOM 783 C C . ARG A 1 92 ? -6.485 -4.711 15.941 1.00 62.25 92 ARG A C 1
ATOM 785 O O . ARG A 1 92 ? -6.206 -5.675 16.649 1.00 62.25 92 ARG A O 1
ATOM 792 N N . PHE A 1 93 ? -6.167 -3.447 16.210 1.00 57.12 93 PHE A N 1
ATOM 793 C CA . PHE A 1 93 ? -5.654 -2.966 17.494 1.00 57.12 93 PHE A CA 1
ATOM 794 C C . PHE A 1 93 ? -6.793 -2.758 18.495 1.00 57.12 93 PHE A C 1
ATOM 796 O O . PHE A 1 93 ? -7.907 -2.392 18.046 1.00 57.12 93 PHE A O 1
#

Radius of gyration: 28.98 Å; chains: 1; bounding box: 50×81×39 Å

Foldseek 3Di:
DDDDPPDDPVPDPVVVVVVVCCVVVPVVPPPPPPPDDPDPPDDDDDPDDDPDADFPPWDWDADVVQQKIKTAWGAGPVRDTGGDIDIDHDDDD

Organism: NCBI:txid465554

Secondary structure (DSSP, 8-state):
--------GGGS-HHHHHHHHHHHSTTTT----------SS-------------EES-EEEEEGGGTEEEEEEEEETT--EEEEEEEEE----

InterPro domains:
  IPR015915 Kelch-type beta-propeller [G3DSA:2.120.10.80] (32-92)
  IPR015915 Kelch-type beta-propeller [SSF117281] (54-88)